Protein AF-A0A428PFT2-F1 (afdb_monomer)

Solvent-accessible surface area (backbone atoms only — not comparable to full-atom values): 6372 Å² total; per-residue (Å²): 109,69,67,60,50,55,49,50,53,49,54,52,51,53,55,50,51,61,63,73,35,47,94,64,44,42,55,57,53,46,49,63,65,73,44,83,85,64,96,68,82,79,51,81,82,48,50,62,57,53,50,53,49,53,53,36,48,76,68,66,64,65,80,54,46,78,63,69,74,36,59,73,58,49,53,48,50,54,52,50,51,54,52,49,52,54,50,52,51,52,49,52,51,54,62,47,47,55,52,55,55,51,58,65,61,74,78,114

Structure 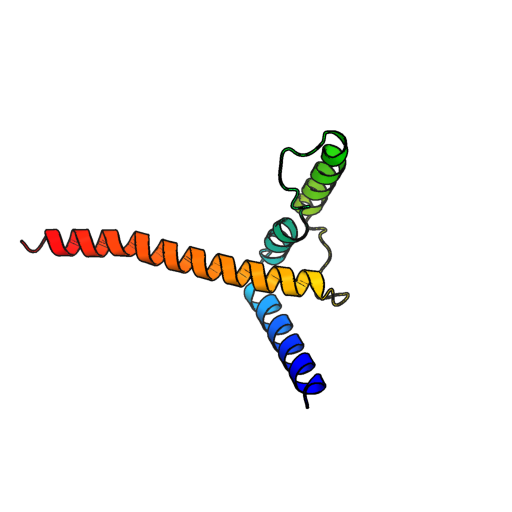(mmCIF, N/CA/C/O backbone):
data_AF-A0A428PFT2-F1
#
_entry.id   AF-A0A428PFT2-F1
#
loop_
_atom_site.group_PDB
_atom_site.id
_atom_site.type_symbol
_atom_site.label_atom_id
_atom_site.label_alt_id
_atom_site.label_comp_id
_atom_site.label_asym_id
_atom_site.label_entity_id
_atom_site.label_seq_id
_atom_site.pdbx_PDB_ins_code
_atom_site.Cartn_x
_atom_site.Cartn_y
_atom_site.Cartn_z
_atom_site.occupancy
_atom_site.B_iso_or_equiv
_atom_site.auth_seq_id
_atom_site.auth_comp_id
_atom_site.auth_asym_id
_atom_site.auth_atom_id
_atom_site.pdbx_PDB_model_num
ATOM 1 N N . MET A 1 1 ? 25.905 11.784 -9.670 1.00 77.00 1 MET A N 1
ATOM 2 C CA . MET A 1 1 ? 25.833 10.918 -8.468 1.00 77.00 1 MET A CA 1
ATOM 3 C C . MET A 1 1 ? 24.450 10.939 -7.821 1.00 77.00 1 MET A C 1
ATOM 5 O O . MET A 1 1 ? 23.829 9.888 -7.769 1.00 77.00 1 MET A O 1
ATOM 9 N N . LEU A 1 2 ? 23.923 12.096 -7.392 1.00 88.19 2 LEU A N 1
ATOM 10 C CA . LEU A 1 2 ? 22.604 12.181 -6.734 1.00 88.19 2 LEU A CA 1
ATOM 11 C C . LEU A 1 2 ? 21.441 11.657 -7.598 1.00 88.19 2 LEU A C 1
ATOM 13 O O . LEU A 1 2 ? 20.623 10.879 -7.119 1.00 88.19 2 LEU A O 1
ATOM 17 N N . THR A 1 3 ? 21.406 12.028 -8.877 1.00 84.69 3 THR A N 1
ATOM 18 C CA . THR A 1 3 ? 20.374 11.594 -9.835 1.00 84.69 3 THR A CA 1
ATOM 19 C C . THR A 1 3 ? 20.352 10.078 -10.028 1.00 84.69 3 THR A C 1
ATOM 21 O O . THR A 1 3 ? 19.301 9.451 -9.982 1.00 84.69 3 THR A O 1
ATOM 24 N N . GLN A 1 4 ? 21.525 9.461 -10.157 1.00 83.50 4 GLN A N 1
ATOM 25 C CA . GLN A 1 4 ? 21.655 8.012 -10.308 1.00 83.50 4 GLN A CA 1
ATOM 26 C C . GLN A 1 4 ? 21.254 7.252 -9.036 1.00 83.50 4 GLN A C 1
ATOM 28 O O . GLN A 1 4 ? 20.640 6.190 -9.116 1.00 83.50 4 GLN A O 1
ATOM 33 N N . TYR A 1 5 ? 21.542 7.815 -7.859 1.00 86.06 5 TYR A N 1
ATOM 34 C CA . TYR A 1 5 ? 21.070 7.272 -6.585 1.00 86.06 5 TYR A CA 1
ATOM 35 C C . TYR A 1 5 ? 19.540 7.333 -6.466 1.00 86.06 5 TYR A C 1
ATOM 37 O O . TYR A 1 5 ? 18.914 6.336 -6.106 1.00 86.06 5 TYR A O 1
ATOM 45 N N . GLN A 1 6 ? 18.936 8.479 -6.795 1.00 84.50 6 GLN A N 1
ATOM 46 C CA . GLN A 1 6 ? 17.481 8.655 -6.772 1.00 84.50 6 GLN A CA 1
ATOM 47 C C . GLN A 1 6 ? 16.788 7.654 -7.697 1.00 84.50 6 GLN A C 1
ATOM 49 O O . GLN A 1 6 ? 15.801 7.033 -7.303 1.00 84.50 6 GLN A O 1
ATOM 54 N N . GLU A 1 7 ? 17.352 7.436 -8.884 1.00 84.25 7 GLU A N 1
ATOM 55 C CA . GLU A 1 7 ? 16.799 6.487 -9.841 1.00 84.25 7 GLU A CA 1
ATOM 56 C C . GLU A 1 7 ? 16.930 5.029 -9.410 1.00 84.25 7 GLU A C 1
ATOM 58 O O . GLU A 1 7 ? 15.957 4.276 -9.459 1.00 84.25 7 GLU A O 1
ATOM 63 N N . SER A 1 8 ? 18.096 4.635 -8.901 1.00 83.94 8 SER A N 1
ATOM 64 C CA . SER A 1 8 ? 18.286 3.294 -8.344 1.00 83.94 8 SER A CA 1
ATOM 65 C C . SER A 1 8 ? 17.308 3.025 -7.195 1.00 83.94 8 SER A C 1
ATOM 67 O O . SER A 1 8 ? 16.574 2.036 -7.209 1.00 83.94 8 SER A O 1
ATOM 69 N N . LYS A 1 9 ? 17.197 3.963 -6.244 1.00 84.69 9 LYS A N 1
ATOM 70 C CA . LYS A 1 9 ? 16.264 3.861 -5.114 1.00 84.69 9 LYS A CA 1
ATOM 71 C C . LYS A 1 9 ? 14.814 3.699 -5.579 1.00 84.69 9 LYS A C 1
ATOM 73 O O . LYS A 1 9 ? 14.064 2.918 -4.996 1.00 84.69 9 LYS A O 1
ATOM 78 N N . ARG A 1 10 ? 14.421 4.417 -6.632 1.00 82.50 10 ARG A N 1
ATOM 79 C CA . ARG A 1 10 ? 13.084 4.335 -7.232 1.00 82.50 10 ARG A CA 1
ATOM 80 C C . ARG A 1 10 ? 12.806 2.955 -7.822 1.00 82.50 10 ARG A C 1
ATOM 82 O O . ARG A 1 10 ? 11.748 2.387 -7.560 1.00 82.50 10 ARG A O 1
ATOM 89 N N . LEU A 1 11 ? 13.750 2.409 -8.587 1.00 85.88 11 LEU A N 1
ATOM 90 C CA . LEU A 1 11 ? 13.617 1.083 -9.192 1.00 85.88 11 LEU A CA 1
ATOM 91 C C . LEU A 1 11 ? 13.510 -0.017 -8.131 1.00 85.88 11 LEU A C 1
ATOM 93 O O . LEU A 1 11 ? 12.635 -0.874 -8.239 1.00 85.88 11 LEU A O 1
ATOM 97 N N . ILE A 1 12 ? 14.341 0.055 -7.087 1.00 86.88 12 ILE A N 1
ATOM 98 C CA . ILE A 1 12 ? 14.322 -0.901 -5.971 1.00 86.88 12 ILE A CA 1
ATOM 99 C C . ILE A 1 12 ? 12.966 -0.872 -5.262 1.00 86.88 12 ILE A C 1
ATOM 101 O O . ILE A 1 12 ? 12.347 -1.917 -5.088 1.00 86.88 12 ILE A O 1
ATOM 105 N N . ARG A 1 13 ? 12.458 0.320 -4.920 1.00 85.94 13 ARG A N 1
ATOM 106 C CA . ARG A 1 13 ? 11.136 0.478 -4.289 1.00 85.94 13 ARG A CA 1
ATOM 107 C C . ARG A 1 13 ? 10.013 -0.089 -5.141 1.00 85.94 13 ARG A C 1
ATOM 109 O O . ARG A 1 13 ? 9.165 -0.814 -4.639 1.00 85.94 13 ARG A O 1
ATOM 116 N N . ARG A 1 14 ? 10.016 0.217 -6.439 1.00 84.75 14 ARG A N 1
ATOM 117 C CA . ARG A 1 14 ? 9.007 -0.295 -7.368 1.00 84.75 14 ARG A CA 1
ATOM 118 C C . ARG A 1 14 ? 9.014 -1.822 -7.413 1.00 84.75 14 ARG A C 1
ATOM 120 O O . ARG A 1 14 ? 7.950 -2.427 -7.353 1.00 84.75 14 ARG A O 1
ATOM 127 N N . ALA A 1 15 ? 10.193 -2.430 -7.531 1.00 86.31 15 ALA A N 1
ATOM 128 C CA . ALA A 1 15 ? 10.328 -3.882 -7.564 1.00 86.31 15 ALA A CA 1
ATOM 129 C C . ALA A 1 15 ? 9.856 -4.523 -6.251 1.00 86.31 15 ALA A C 1
ATOM 131 O O . ALA A 1 15 ? 9.098 -5.487 -6.291 1.00 86.31 15 ALA A O 1
ATOM 132 N N . PHE A 1 16 ? 10.244 -3.940 -5.114 1.00 88.56 16 PHE A N 1
ATOM 133 C CA . PHE A 1 16 ? 9.830 -4.387 -3.787 1.00 88.56 16 PHE A CA 1
ATOM 134 C C . PHE A 1 16 ? 8.307 -4.341 -3.611 1.00 88.56 16 PHE A C 1
ATOM 136 O O . PHE A 1 16 ? 7.693 -5.363 -3.333 1.00 88.56 16 PHE A O 1
ATOM 143 N N . LEU A 1 17 ? 7.673 -3.192 -3.867 1.00 86.00 17 LEU A N 1
ATOM 144 C CA . LEU A 1 17 ? 6.221 -3.044 -3.712 1.00 86.00 17 LEU A CA 1
ATOM 145 C C . LEU A 1 17 ? 5.449 -3.972 -4.653 1.00 86.00 17 LEU A C 1
ATOM 147 O O . LEU A 1 17 ? 4.421 -4.519 -4.272 1.00 86.00 17 LEU A O 1
ATOM 151 N N . LYS A 1 18 ? 5.945 -4.181 -5.876 1.00 84.25 18 LYS A N 1
ATOM 152 C CA . LYS A 1 18 ? 5.323 -5.112 -6.822 1.00 84.25 18 LYS A CA 1
ATOM 153 C C . LYS A 1 18 ? 5.380 -6.567 -6.335 1.00 84.25 18 LYS A C 1
ATOM 155 O O . LYS A 1 18 ? 4.476 -7.329 -6.659 1.00 84.25 18 LYS A O 1
ATOM 160 N N . ALA A 1 19 ? 6.425 -6.938 -5.595 1.00 86.06 19 ALA A N 1
ATOM 161 C CA . ALA A 1 19 ? 6.574 -8.268 -5.012 1.00 86.06 19 ALA A CA 1
ATOM 162 C C . ALA A 1 19 ? 5.743 -8.442 -3.729 1.00 86.06 19 ALA A C 1
ATOM 164 O O . ALA A 1 19 ? 5.113 -9.476 -3.561 1.00 86.06 19 ALA A O 1
ATOM 165 N N . GLU A 1 20 ? 5.688 -7.437 -2.853 1.00 85.06 20 GLU A N 1
ATOM 166 C CA . GLU A 1 20 ? 4.938 -7.533 -1.590 1.00 85.06 20 GLU A CA 1
ATOM 167 C C . GLU A 1 20 ? 3.419 -7.418 -1.779 1.00 85.06 20 GLU A C 1
A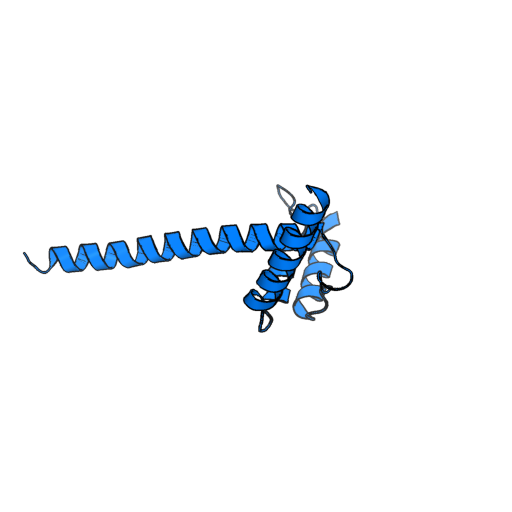TOM 169 O O . GLU A 1 20 ? 2.643 -8.072 -1.089 1.00 85.06 20 GLU A O 1
ATOM 174 N N . PHE A 1 21 ? 2.959 -6.616 -2.744 1.00 82.25 21 PHE A N 1
ATOM 175 C CA . PHE A 1 21 ? 1.530 -6.415 -3.010 1.00 82.25 21 PHE A CA 1
ATOM 176 C C . PHE A 1 21 ? 0.938 -7.411 -4.035 1.00 82.25 21 PHE A C 1
ATOM 178 O O . PHE A 1 21 ? 0.030 -7.055 -4.792 1.00 82.25 21 PHE A O 1
ATOM 185 N N . MET A 1 22 ? 1.427 -8.657 -4.078 1.00 75.56 22 MET A N 1
ATOM 186 C CA . MET A 1 22 ? 0.858 -9.727 -4.922 1.00 75.56 22 MET A CA 1
ATOM 187 C C . MET A 1 22 ? -0.579 -10.114 -4.479 1.00 75.56 22 MET A C 1
ATOM 189 O O . MET A 1 22 ? -1.093 -9.642 -3.465 1.00 75.56 22 MET A O 1
ATOM 193 N N . ASP A 1 23 ? -1.262 -10.948 -5.273 1.00 67.50 23 ASP A N 1
ATOM 194 C CA . ASP A 1 23 ? -2.535 -11.610 -4.916 1.00 67.50 23 ASP A CA 1
ATOM 195 C C . ASP A 1 23 ? -3.715 -10.691 -4.546 1.00 67.50 23 ASP A C 1
ATOM 197 O O . ASP A 1 23 ? -4.508 -10.965 -3.648 1.00 67.50 23 ASP A O 1
ATOM 201 N N . GLY A 1 24 ? -3.862 -9.573 -5.260 1.00 73.81 24 GLY A N 1
ATOM 202 C CA . GLY A 1 24 ? -4.991 -8.651 -5.072 1.00 73.81 24 GLY A CA 1
ATOM 203 C C . GLY A 1 24 ? -4.832 -7.694 -3.887 1.00 73.81 24 GLY A C 1
ATOM 204 O O . GLY A 1 24 ? -5.622 -6.757 -3.754 1.00 73.81 24 GLY A O 1
ATOM 205 N N . LEU A 1 25 ? -3.769 -7.838 -3.087 1.00 85.25 25 LEU A N 1
ATOM 206 C CA . LEU A 1 25 ? -3.451 -6.904 -2.007 1.00 85.25 25 LEU A CA 1
ATOM 207 C C . LEU A 1 25 ? -3.171 -5.492 -2.540 1.00 85.25 25 LEU A C 1
ATOM 209 O O . LEU A 1 25 ? -3.541 -4.513 -1.895 1.00 85.25 25 LEU A O 1
ATOM 213 N N . LEU A 1 26 ? -2.599 -5.380 -3.746 1.00 87.38 26 LEU A N 1
ATOM 214 C CA . LEU A 1 26 ? -2.388 -4.098 -4.421 1.00 87.38 26 LEU A CA 1
ATOM 215 C C . LEU A 1 26 ? -3.685 -3.297 -4.578 1.00 87.38 26 LEU A C 1
ATOM 217 O O . LEU A 1 26 ? -3.696 -2.106 -4.288 1.00 87.38 26 LEU A O 1
ATOM 221 N N . GLN A 1 27 ? -4.781 -3.932 -5.000 1.00 86.50 27 GLN A N 1
ATOM 222 C CA . GLN A 1 27 ? -6.064 -3.245 -5.192 1.00 86.50 27 GLN A CA 1
ATOM 223 C C . GLN A 1 27 ? -6.627 -2.744 -3.857 1.00 86.50 27 GLN A C 1
ATOM 225 O O . GLN A 1 27 ? -7.081 -1.605 -3.771 1.00 86.50 27 GLN A O 1
ATOM 230 N N . ASN A 1 28 ? -6.507 -3.540 -2.792 1.00 87.31 28 ASN A N 1
ATOM 231 C CA . ASN A 1 28 ? -6.913 -3.125 -1.447 1.00 87.31 28 ASN A CA 1
ATOM 232 C C . ASN A 1 28 ? -6.067 -1.950 -0.935 1.00 87.31 28 ASN A C 1
ATOM 234 O O . ASN A 1 28 ? -6.598 -0.983 -0.392 1.00 87.31 28 ASN A O 1
ATOM 238 N N . ALA A 1 29 ? -4.751 -2.000 -1.138 1.00 89.25 29 ALA A N 1
ATOM 239 C CA . ALA A 1 29 ? -3.847 -0.926 -0.743 1.00 89.25 29 ALA A CA 1
ATOM 240 C C . ALA A 1 29 ? -4.124 0.365 -1.529 1.00 89.25 29 ALA A C 1
ATOM 242 O O . ALA A 1 29 ? -4.195 1.446 -0.943 1.00 89.25 29 ALA A O 1
ATOM 243 N N . LEU A 1 30 ? -4.361 0.255 -2.838 1.00 88.94 30 LEU A N 1
ATOM 244 C CA . LEU A 1 30 ? -4.763 1.373 -3.690 1.00 88.94 30 LEU A CA 1
ATOM 245 C C . LEU A 1 30 ? -6.098 1.968 -3.259 1.00 88.94 30 LEU A C 1
ATOM 247 O O . LEU A 1 30 ? -6.238 3.186 -3.259 1.00 88.94 30 LEU A O 1
ATOM 251 N N . ALA A 1 31 ? -7.057 1.140 -2.848 1.00 88.94 31 ALA A N 1
ATOM 252 C CA . ALA A 1 31 ? -8.341 1.619 -2.360 1.00 88.94 31 ALA A CA 1
ATOM 253 C C . ALA A 1 31 ? -8.186 2.519 -1.133 1.00 88.94 31 ALA A C 1
ATOM 255 O O . ALA A 1 31 ? -8.906 3.507 -1.021 1.00 88.94 31 ALA A O 1
ATOM 256 N N . VAL A 1 32 ? -7.233 2.207 -0.250 1.00 87.94 32 VAL A N 1
ATOM 257 C CA . VAL A 1 32 ? -6.911 3.017 0.933 1.00 87.94 32 VAL A CA 1
ATOM 258 C C . VAL A 1 32 ? -6.133 4.277 0.553 1.00 87.94 32 VAL A C 1
ATOM 260 O O . VAL A 1 32 ? -6.438 5.356 1.054 1.00 87.94 32 VAL A O 1
ATOM 263 N N . VAL A 1 33 ? -5.134 4.155 -0.327 1.00 88.62 33 VAL A N 1
ATOM 264 C CA . VAL A 1 33 ? -4.258 5.270 -0.728 1.00 88.62 33 VAL A CA 1
ATOM 265 C C . VAL A 1 33 ? -4.993 6.315 -1.565 1.00 88.62 33 VAL A C 1
ATOM 267 O O . VAL A 1 33 ? -4.810 7.508 -1.347 1.00 88.62 33 VAL A O 1
ATOM 270 N N . LEU A 1 34 ? -5.812 5.879 -2.522 1.00 86.75 34 LEU A N 1
ATOM 271 C CA . LEU A 1 34 ? -6.531 6.759 -3.446 1.00 86.75 34 LEU A CA 1
ATOM 272 C C . LEU A 1 34 ? -7.822 7.323 -2.839 1.00 86.75 34 LEU A C 1
ATOM 274 O O . LEU A 1 34 ? -8.450 8.191 -3.443 1.00 86.75 34 LEU A O 1
ATOM 278 N N . PHE A 1 35 ? -8.236 6.836 -1.665 1.00 85.00 35 PHE A N 1
ATOM 279 C CA . PHE A 1 35 ? -9.380 7.403 -0.967 1.00 85.00 35 PHE A CA 1
ATOM 280 C C . PHE A 1 35 ? -9.062 8.836 -0.542 1.00 85.00 35 PHE A C 1
ATOM 282 O O . PHE A 1 35 ? -8.018 9.096 0.057 1.00 85.00 35 PHE A O 1
ATOM 289 N N . SER A 1 36 ? -9.972 9.772 -0.813 1.00 70.75 36 SER A N 1
ATOM 290 C CA . SER A 1 36 ? -9.809 11.155 -0.373 1.00 70.75 36 SER A CA 1
ATOM 291 C C . SER A 1 36 ? -9.804 11.207 1.156 1.00 70.75 36 SER A C 1
ATOM 293 O O . SER A 1 36 ? -10.855 11.110 1.794 1.00 70.75 36 SER A O 1
ATOM 295 N N . GLN A 1 37 ? -8.622 11.352 1.751 1.00 66.50 37 GLN A N 1
ATOM 296 C CA . GLN A 1 37 ? -8.487 11.591 3.182 1.00 66.50 37 GLN A CA 1
ATOM 297 C C . GLN A 1 37 ? -8.893 13.041 3.450 1.00 66.50 37 GLN A C 1
ATOM 299 O O . GLN A 1 37 ? -8.105 13.964 3.267 1.00 66.50 37 GLN A O 1
ATOM 304 N N . GLN A 1 38 ? -10.161 13.243 3.800 1.00 64.00 38 GLN A N 1
ATOM 305 C CA . GLN A 1 38 ? -10.642 14.509 4.335 1.00 64.00 38 GLN A CA 1
ATOM 306 C C . GLN A 1 38 ? -10.701 14.403 5.855 1.00 64.00 38 GLN A C 1
ATOM 308 O O . GLN A 1 38 ? -11.301 13.472 6.394 1.00 64.00 38 GLN A O 1
ATOM 313 N N . ASP A 1 39 ? -10.096 15.368 6.541 1.00 58.66 39 ASP A N 1
ATOM 314 C CA . ASP A 1 39 ? -10.238 15.503 7.984 1.00 58.66 39 ASP A CA 1
ATOM 315 C C . ASP A 1 39 ? -11.635 16.056 8.303 1.00 58.66 39 ASP A C 1
ATOM 317 O O . ASP A 1 39 ? -11.955 17.205 7.994 1.00 58.66 39 ASP A O 1
ATOM 321 N N . GLY A 1 40 ? -12.482 15.228 8.919 1.00 65.56 40 GLY A N 1
ATOM 322 C CA . GLY A 1 40 ? -13.830 15.604 9.354 1.00 65.56 40 GLY A CA 1
ATOM 323 C C . GLY A 1 40 ? -14.968 14.897 8.603 1.00 65.56 40 GLY A C 1
ATOM 324 O O . GLY A 1 40 ? -14.741 13.995 7.797 1.00 65.56 40 GLY A O 1
ATOM 325 N N . PRO A 1 41 ? -16.233 15.239 8.909 1.00 69.19 41 PRO A N 1
ATOM 326 C CA . PRO A 1 41 ? -17.386 14.593 8.292 1.00 69.19 41 PRO A CA 1
ATOM 327 C C . PRO A 1 41 ? -17.461 14.911 6.795 1.00 69.19 41 PRO A C 1
ATOM 329 O O . PRO A 1 41 ? -17.499 16.078 6.410 1.00 69.19 41 PRO A O 1
ATOM 332 N N . ILE A 1 42 ? -17.556 13.860 5.972 1.00 66.62 42 ILE A N 1
ATOM 333 C CA . ILE A 1 42 ? -17.658 13.948 4.508 1.00 66.62 42 ILE A CA 1
ATOM 334 C C . ILE A 1 42 ? -18.828 14.878 4.139 1.00 66.62 42 ILE A C 1
ATOM 336 O O . ILE A 1 42 ? -19.992 14.545 4.433 1.00 66.62 42 ILE A O 1
ATOM 340 N N . PRO A 1 43 ? -18.566 16.027 3.490 1.00 71.31 43 PRO A N 1
ATOM 341 C CA . PRO A 1 43 ? -19.611 16.914 3.006 1.00 71.31 43 PRO A CA 1
ATOM 342 C C . PRO A 1 43 ? -20.601 16.145 2.128 1.00 71.31 43 PRO A C 1
ATOM 344 O O . PRO A 1 43 ? -20.233 15.245 1.375 1.00 71.31 43 PRO A O 1
ATOM 347 N N . LYS A 1 44 ? -21.893 16.500 2.166 1.00 66.62 44 LYS A N 1
ATOM 348 C CA . LYS A 1 44 ? -22.907 15.826 1.325 1.00 66.62 44 LYS A CA 1
ATOM 349 C C . LYS A 1 44 ? -22.555 15.856 -0.173 1.00 66.62 44 LYS A C 1
ATOM 351 O O . LYS A 1 44 ? -22.957 14.942 -0.888 1.00 66.62 44 LYS A O 1
ATOM 356 N N . ALA A 1 45 ? -21.813 16.873 -0.619 1.00 65.44 45 ALA A N 1
ATOM 357 C CA . ALA A 1 45 ? -21.313 17.008 -1.986 1.00 65.44 45 ALA A CA 1
ATOM 358 C C . ALA A 1 45 ? -20.328 15.889 -2.384 1.00 65.44 45 ALA A C 1
ATOM 360 O O . ALA A 1 45 ? -20.365 15.422 -3.522 1.00 65.44 45 ALA A O 1
ATOM 361 N N . ASP A 1 46 ? -19.550 15.377 -1.429 1.00 72.12 46 ASP A N 1
ATOM 362 C CA . ASP A 1 46 ? -18.466 14.419 -1.675 1.00 72.12 46 ASP A CA 1
ATOM 363 C C . ASP A 1 46 ? -18.933 12.961 -1.557 1.00 72.12 46 ASP A C 1
ATOM 365 O O . ASP A 1 46 ? -18.253 12.034 -1.995 1.00 72.12 46 ASP A O 1
ATOM 369 N N . ARG A 1 47 ? -20.165 12.732 -1.074 1.00 76.56 47 ARG A N 1
ATOM 370 C CA . ARG A 1 47 ? -20.775 11.390 -1.003 1.00 76.56 47 ARG A CA 1
ATOM 371 C C . ARG A 1 47 ? -20.813 10.679 -2.354 1.00 76.56 47 ARG A C 1
ATOM 373 O O . ARG A 1 47 ? -20.612 9.470 -2.400 1.00 76.56 47 ARG A O 1
A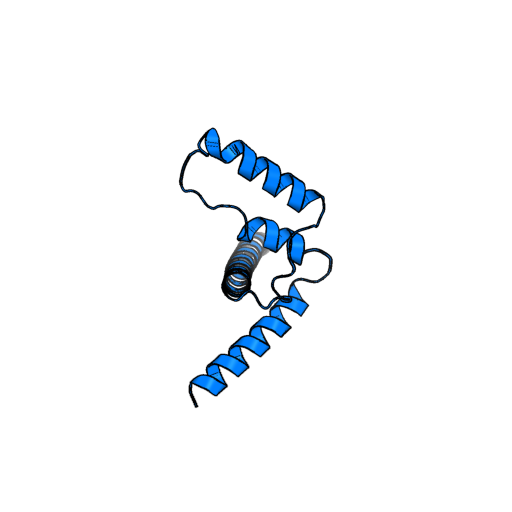TOM 380 N N . LYS A 1 48 ? -21.043 11.413 -3.449 1.00 80.38 48 LYS A N 1
ATOM 381 C CA . LYS A 1 48 ? -21.017 10.836 -4.804 1.00 80.38 48 LYS A CA 1
ATOM 382 C C . LYS A 1 48 ? -19.61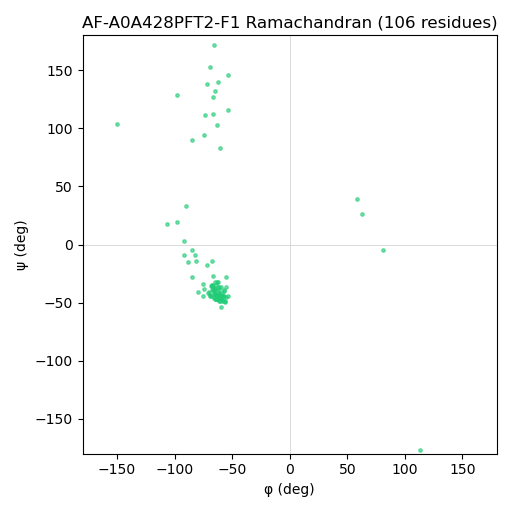6 10.368 -5.197 1.00 80.38 48 LYS A C 1
ATOM 384 O O . LYS A 1 48 ? -19.491 9.331 -5.835 1.00 80.38 48 LYS A O 1
ATOM 389 N N . GLN A 1 49 ? -18.578 11.110 -4.813 1.00 79.38 49 GLN A N 1
ATOM 390 C CA . GLN A 1 49 ? -17.188 10.749 -5.098 1.00 79.38 49 GLN A CA 1
ATOM 391 C C . GLN A 1 49 ? -16.755 9.531 -4.281 1.00 79.38 49 GLN A C 1
ATOM 393 O O . GLN A 1 49 ? -16.143 8.618 -4.825 1.00 79.38 49 GLN A O 1
ATOM 398 N N . VAL A 1 50 ? -17.159 9.471 -3.010 1.00 82.56 50 VAL A N 1
ATOM 399 C CA . VAL A 1 50 ? -16.953 8.301 -2.147 1.00 82.56 50 VAL A CA 1
ATOM 400 C C . VAL A 1 50 ? -17.648 7.067 -2.718 1.00 82.56 50 VAL A C 1
ATOM 402 O O . VAL A 1 50 ? -17.036 6.007 -2.801 1.00 82.56 50 VAL A O 1
ATOM 405 N N . GLN A 1 51 ? -18.899 7.198 -3.163 1.00 83.94 51 GLN A N 1
ATOM 406 C CA . GLN A 1 51 ? -19.627 6.090 -3.776 1.00 83.94 51 GLN A CA 1
ATOM 407 C C . GLN A 1 51 ? -18.947 5.603 -5.066 1.00 83.94 51 GLN A C 1
ATOM 409 O O . GLN A 1 51 ? -18.698 4.409 -5.204 1.00 83.94 51 GLN A O 1
ATOM 414 N N . LEU A 1 52 ? -18.557 6.521 -5.955 1.00 84.50 52 LEU A N 1
ATOM 415 C CA . LEU A 1 52 ? -17.782 6.207 -7.162 1.00 84.50 52 LEU A CA 1
ATOM 416 C C . LEU A 1 52 ? -16.458 5.500 -6.843 1.00 84.50 52 LEU A C 1
ATOM 418 O O . LEU A 1 52 ? -16.054 4.590 -7.563 1.00 84.50 52 LEU A O 1
ATOM 422 N N . HIS A 1 53 ? -15.774 5.909 -5.774 1.00 86.12 53 HIS A N 1
ATOM 423 C CA . HIS A 1 53 ? -14.537 5.269 -5.333 1.00 86.12 53 HIS A CA 1
ATOM 424 C C . HIS A 1 53 ? -14.771 3.834 -4.859 1.00 86.12 53 HIS A C 1
ATOM 426 O O . HIS A 1 53 ? -14.055 2.925 -5.271 1.00 86.12 53 HIS A O 1
ATOM 432 N N . VAL A 1 54 ? -15.800 3.617 -4.036 1.00 85.00 54 VAL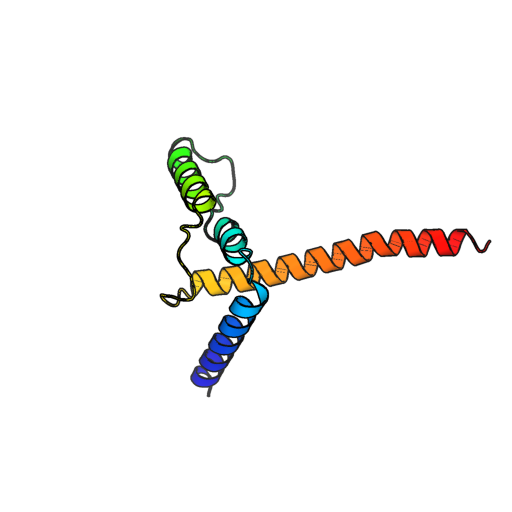 A N 1
ATOM 433 C CA . VAL A 1 54 ? -16.177 2.282 -3.548 1.00 85.00 54 VAL A CA 1
ATOM 434 C C . VAL A 1 54 ? -16.588 1.368 -4.705 1.00 85.00 54 VAL A C 1
ATOM 436 O O . VAL A 1 54 ? -16.182 0.210 -4.735 1.00 85.00 54 VAL A O 1
ATOM 439 N N . GLU A 1 55 ? -17.335 1.884 -5.682 1.00 86.50 55 GLU A N 1
ATOM 440 C CA . GLU A 1 55 ? -17.723 1.137 -6.885 1.00 86.50 55 GLU A CA 1
ATOM 441 C C . GLU A 1 55 ? -16.505 0.744 -7.737 1.00 86.50 55 GLU A C 1
ATOM 443 O O . GLU A 1 55 ? -16.389 -0.404 -8.159 1.00 86.50 55 GLU A O 1
ATOM 448 N N . ARG A 1 56 ? -15.540 1.650 -7.938 1.00 84.44 56 ARG A N 1
ATOM 449 C CA . ARG A 1 56 ? -14.288 1.328 -8.651 1.00 84.44 56 ARG A CA 1
ATOM 450 C C . ARG A 1 56 ? -13.437 0.305 -7.902 1.00 84.44 56 ARG A C 1
ATOM 452 O O . ARG A 1 56 ? -12.840 -0.571 -8.527 1.00 84.44 56 ARG A O 1
ATOM 459 N N . CYS A 1 57 ? -13.398 0.409 -6.575 1.00 85.38 57 CYS A N 1
ATOM 460 C CA . CYS A 1 57 ? -12.705 -0.539 -5.712 1.00 85.38 57 CYS A CA 1
ATOM 461 C C . CYS A 1 57 ? -13.326 -1.938 -5.800 1.00 85.38 57 CYS A C 1
ATOM 463 O O . CYS A 1 57 ? -12.597 -2.915 -5.953 1.00 85.38 57 CYS A O 1
ATOM 465 N N . SER A 1 58 ? -14.655 -2.053 -5.726 1.00 82.62 58 SER A N 1
ATOM 466 C CA . SER A 1 58 ? -15.338 -3.354 -5.753 1.00 82.62 58 SER A CA 1
ATOM 467 C C . SER A 1 58 ? -15.206 -4.064 -7.100 1.00 82.62 58 SER A C 1
ATOM 469 O O . SER A 1 58 ? -15.214 -5.291 -7.158 1.00 82.62 58 SER A O 1
ATOM 471 N N . GLN A 1 59 ? -15.032 -3.298 -8.175 1.00 84.38 59 GLN A N 1
ATOM 472 C CA . GLN A 1 59 ? -14.806 -3.817 -9.521 1.00 84.38 59 GLN A CA 1
ATOM 473 C C . GLN A 1 59 ? -13.328 -4.142 -9.807 1.00 84.38 59 GLN A C 1
ATOM 475 O O . GLN A 1 59 ? -13.027 -4.652 -10.884 1.00 84.38 59 GLN A O 1
ATOM 480 N N . GLY A 1 60 ? -12.401 -3.845 -8.884 1.00 79.62 60 GLY A N 1
ATOM 481 C CA . GLY A 1 60 ? -10.960 -4.047 -9.091 1.00 79.62 60 GLY A CA 1
ATOM 482 C C . GLY A 1 60 ? -10.383 -3.197 -10.228 1.00 79.62 60 GLY A C 1
ATOM 483 O O . GLY A 1 60 ? -9.409 -3.590 -10.866 1.00 79.62 60 GLY A O 1
ATOM 484 N N . GLN A 1 61 ? -11.009 -2.052 -10.518 1.00 81.44 61 GLN A N 1
ATOM 485 C CA . GLN A 1 61 ? -10.669 -1.178 -11.646 1.00 81.44 61 GLN A CA 1
ATOM 486 C C . GLN A 1 61 ? -9.773 -0.001 -11.239 1.00 81.44 61 GLN A C 1
ATOM 488 O O . GLN A 1 61 ? -9.711 1.008 -11.947 1.00 81.44 61 GLN A O 1
ATOM 493 N N . LEU A 1 62 ? -9.092 -0.079 -10.091 1.00 83.75 62 LEU A N 1
ATOM 494 C CA . LEU A 1 62 ? -8.155 0.974 -9.706 1.00 83.75 62 LEU A CA 1
ATOM 495 C C . LEU A 1 62 ? -6.909 0.903 -10.602 1.00 83.75 62 LEU A C 1
ATOM 497 O O . LEU A 1 62 ? -6.428 -0.200 -10.890 1.00 83.75 62 LEU A O 1
ATOM 501 N N . PRO A 1 63 ? -6.395 2.059 -11.058 1.00 82.44 63 PRO A N 1
ATOM 502 C CA . PRO A 1 63 ? -5.282 2.112 -11.997 1.00 82.44 63 PRO A CA 1
ATOM 503 C C . PRO A 1 63 ? -4.022 1.489 -11.394 1.00 82.44 63 PRO A C 1
ATOM 505 O O . PRO A 1 63 ? -3.716 1.717 -10.224 1.00 82.44 63 PRO A O 1
ATOM 508 N N . ASP A 1 64 ? -3.279 0.730 -12.204 1.00 83.81 64 ASP A N 1
ATOM 509 C CA . ASP A 1 64 ? -1.969 0.212 -11.809 1.00 83.81 64 ASP A CA 1
ATOM 510 C C . ASP A 1 64 ? -0.987 1.393 -11.658 1.00 83.81 64 ASP A C 1
ATOM 512 O O . ASP A 1 64 ? -0.615 2.006 -12.662 1.00 83.81 64 ASP A O 1
ATOM 516 N N . PRO A 1 65 ? -0.512 1.718 -10.442 1.00 83.00 65 PRO A N 1
ATOM 517 C CA . PRO A 1 65 ? 0.409 2.833 -10.224 1.00 83.00 65 PRO A CA 1
ATOM 518 C C . PRO A 1 65 ? 1.784 2.575 -10.853 1.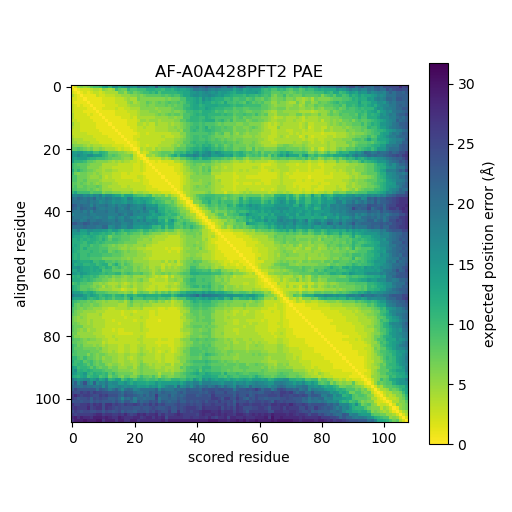00 83.00 65 PRO A C 1
ATOM 520 O O . PRO A 1 65 ? 2.601 3.485 -10.985 1.00 83.00 65 PRO A O 1
ATOM 523 N N . PHE A 1 66 ? 2.076 1.329 -11.234 1.00 83.00 66 PHE A N 1
ATOM 524 C CA . PHE A 1 66 ? 3.301 0.981 -11.929 1.00 83.00 66 PHE A CA 1
ATOM 525 C C . PHE A 1 66 ? 3.210 1.267 -13.436 1.00 83.00 66 PHE A C 1
ATOM 527 O O . PHE A 1 66 ? 4.267 1.286 -14.078 1.00 83.00 66 PHE A O 1
ATOM 534 N N . HIS A 1 67 ? 2.009 1.496 -13.991 1.00 79.06 67 HIS A N 1
ATOM 535 C CA . HIS A 1 67 ? 1.757 1.778 -15.410 1.00 79.06 67 HIS A CA 1
ATOM 536 C C . HIS A 1 67 ? 0.520 2.681 -15.622 1.00 79.06 67 HIS A C 1
ATOM 538 O O . HIS A 1 67 ? -0.602 2.176 -15.630 1.00 79.06 67 HIS A O 1
ATOM 544 N N . PRO A 1 68 ? 0.680 3.985 -15.925 1.00 73.94 68 PRO A N 1
ATOM 545 C CA . PRO A 1 68 ? 1.915 4.769 -16.002 1.00 73.94 68 PRO A CA 1
ATOM 546 C C . PRO A 1 68 ? 2.538 4.971 -14.613 1.00 73.94 68 PRO A C 1
ATOM 548 O O . PRO A 1 68 ? 1.841 4.941 -13.614 1.00 73.94 68 PRO A O 1
ATOM 551 N N . ASN A 1 69 ? 3.861 5.143 -14.561 1.00 78.31 69 ASN A N 1
ATOM 552 C CA . ASN A 1 69 ? 4.676 5.233 -13.341 1.00 78.31 69 ASN A CA 1
ATOM 553 C C . ASN A 1 69 ? 4.274 6.426 -12.445 1.00 78.31 69 ASN A C 1
ATOM 555 O O . ASN A 1 69 ? 4.882 7.496 -12.509 1.00 78.31 69 ASN A O 1
ATOM 559 N N . ASP A 1 70 ? 3.240 6.236 -11.631 1.00 84.94 70 ASP A N 1
ATOM 560 C CA . ASP A 1 70 ? 2.606 7.257 -10.805 1.00 84.94 70 ASP A CA 1
ATOM 561 C C . ASP A 1 70 ? 3.355 7.408 -9.477 1.00 84.94 70 ASP A C 1
ATOM 563 O O . ASP A 1 70 ? 3.112 6.715 -8.485 1.00 84.94 70 ASP A O 1
ATOM 567 N N . HIS A 1 71 ? 4.338 8.307 -9.483 1.00 83.56 71 HIS A N 1
ATOM 568 C CA . HIS A 1 71 ? 5.250 8.512 -8.361 1.00 83.56 71 HIS A CA 1
ATOM 569 C C . HIS A 1 71 ? 4.568 8.857 -7.031 1.00 83.56 71 HIS A C 1
ATOM 571 O O . HIS A 1 71 ? 4.900 8.195 -6.043 1.00 83.56 71 HIS A O 1
ATOM 577 N N . PRO A 1 72 ? 3.632 9.823 -6.968 1.00 87.38 72 PRO A N 1
ATOM 578 C CA . PRO A 1 72 ? 2.885 10.113 -5.744 1.00 87.38 72 PRO A CA 1
ATOM 579 C C . PRO A 1 72 ? 2.201 8.882 -5.137 1.00 87.38 72 PRO A C 1
ATOM 581 O O . PRO A 1 72 ? 2.282 8.652 -3.926 1.00 87.38 72 PRO A O 1
ATOM 584 N N . THR A 1 73 ? 1.565 8.060 -5.973 1.00 87.56 73 THR A N 1
ATOM 585 C CA . THR A 1 73 ? 0.839 6.870 -5.517 1.00 87.56 73 THR A CA 1
ATOM 586 C C . THR A 1 73 ? 1.800 5.783 -5.039 1.00 87.56 73 THR A C 1
ATOM 588 O O . THR A 1 73 ? 1.585 5.206 -3.974 1.00 87.56 73 THR A O 1
ATOM 591 N N . ILE A 1 74 ? 2.915 5.556 -5.746 1.00 88.00 74 ILE A N 1
ATOM 592 C CA . ILE A 1 74 ? 3.968 4.617 -5.319 1.00 88.00 74 ILE A CA 1
ATOM 593 C C . ILE A 1 74 ? 4.574 5.035 -3.970 1.00 88.00 74 ILE A C 1
ATOM 595 O O . ILE A 1 74 ? 4.787 4.190 -3.102 1.00 88.00 74 ILE A O 1
ATOM 599 N N . GLU A 1 75 ? 4.842 6.326 -3.762 1.00 89.00 75 GLU A N 1
ATOM 600 C CA . GLU A 1 75 ? 5.362 6.820 -2.482 1.00 89.00 75 GLU A CA 1
ATOM 601 C C . GLU A 1 75 ? 4.346 6.638 -1.346 1.00 89.00 75 GLU A C 1
ATOM 603 O O . GLU A 1 75 ? 4.707 6.279 -0.224 1.00 89.00 75 GLU A O 1
ATOM 608 N N . SER A 1 76 ? 3.064 6.849 -1.635 1.00 89.62 76 SER A N 1
ATOM 609 C CA . SER A 1 76 ? 1.988 6.664 -0.661 1.00 89.62 76 SER A CA 1
ATOM 610 C C . SER A 1 76 ? 1.804 5.189 -0.287 1.00 89.62 76 SER A C 1
ATOM 612 O O . SER A 1 76 ? 1.584 4.884 0.885 1.00 89.62 76 SER A O 1
ATOM 614 N N . LEU A 1 77 ? 1.987 4.271 -1.243 1.00 90.44 77 LEU A N 1
ATOM 615 C CA . LEU A 1 77 ? 2.035 2.827 -0.994 1.00 90.44 77 LEU A CA 1
ATOM 616 C C . LEU A 1 77 ? 3.241 2.421 -0.131 1.00 90.44 77 LEU A C 1
ATOM 618 O O . LEU A 1 77 ? 3.063 1.654 0.811 1.00 90.44 77 LEU A O 1
ATOM 622 N N . ASP A 1 78 ? 4.435 2.971 -0.387 1.00 89.94 78 ASP A N 1
ATOM 623 C CA . ASP A 1 78 ? 5.642 2.750 0.439 1.00 89.94 78 ASP A CA 1
ATOM 624 C C . ASP A 1 78 ? 5.396 3.168 1.901 1.00 89.94 78 ASP A C 1
ATOM 626 O O . ASP A 1 78 ? 5.694 2.436 2.846 1.00 89.94 78 ASP A O 1
ATOM 630 N N . ARG A 1 79 ? 4.760 4.332 2.101 1.00 90.81 79 ARG A N 1
ATOM 631 C CA . ARG A 1 79 ? 4.385 4.825 3.436 1.00 90.81 79 ARG A CA 1
ATOM 632 C C . ARG A 1 79 ? 3.327 3.950 4.107 1.00 90.81 79 ARG A C 1
ATOM 634 O O . ARG A 1 79 ? 3.430 3.706 5.310 1.00 90.81 79 ARG A O 1
ATOM 641 N N . LEU A 1 80 ? 2.313 3.502 3.362 1.00 91.12 80 LEU A N 1
ATOM 642 C CA . LEU A 1 80 ? 1.280 2.606 3.883 1.00 91.12 80 LEU A CA 1
ATOM 643 C C . LEU A 1 80 ? 1.895 1.278 4.333 1.00 91.12 80 LEU A C 1
ATOM 645 O O . LEU A 1 80 ? 1.627 0.843 5.451 1.00 91.12 80 LEU A O 1
ATOM 649 N N . TYR A 1 81 ? 2.757 0.684 3.505 1.00 90.38 81 TYR A N 1
ATOM 650 C CA . TYR A 1 81 ? 3.475 -0.544 3.837 1.00 90.38 81 TYR A CA 1
ATOM 651 C C . TYR A 1 81 ? 4.286 -0.386 5.127 1.00 90.38 81 TYR A C 1
ATOM 653 O O . TYR A 1 81 ? 4.135 -1.184 6.049 1.00 90.38 81 TYR A O 1
ATOM 661 N N . GLY A 1 82 ? 5.078 0.687 5.243 1.00 90.88 82 GLY A N 1
ATOM 662 C CA . GLY A 1 82 ? 5.858 0.958 6.453 1.00 90.88 82 GLY A CA 1
ATOM 663 C C . GLY A 1 82 ? 4.991 1.054 7.713 1.00 90.88 82 GLY A C 1
ATOM 664 O O . GLY A 1 82 ? 5.311 0.441 8.728 1.00 90.88 82 GLY A O 1
ATOM 665 N N . ARG A 1 83 ? 3.850 1.757 7.638 1.00 92.00 83 ARG A N 1
ATOM 666 C CA . ARG A 1 83 ? 2.898 1.855 8.762 1.00 92.00 83 ARG A CA 1
ATOM 667 C C . ARG A 1 83 ? 2.308 0.498 9.137 1.00 92.00 83 ARG A C 1
ATOM 669 O O . ARG A 1 83 ? 2.258 0.171 10.318 1.00 92.00 83 ARG A O 1
ATOM 676 N N . LEU A 1 84 ? 1.867 -0.279 8.148 1.00 90.12 84 LEU A N 1
ATOM 677 C CA . LEU A 1 84 ? 1.314 -1.613 8.379 1.00 90.12 84 LEU A CA 1
ATOM 678 C C . LEU A 1 84 ? 2.350 -2.538 9.015 1.00 90.12 84 LEU A C 1
ATOM 680 O O . LEU A 1 84 ? 2.027 -3.199 9.994 1.00 90.12 84 LEU A O 1
ATOM 684 N N . SER A 1 85 ? 3.592 -2.525 8.526 1.00 89.50 85 SER A N 1
ATOM 685 C CA . SER A 1 85 ? 4.688 -3.311 9.100 1.00 89.50 85 SER A CA 1
ATOM 686 C C . SER A 1 85 ? 4.883 -2.993 10.582 1.00 89.50 85 SER A C 1
ATOM 688 O O . SER A 1 85 ? 4.907 -3.907 11.399 1.00 89.50 85 SER A O 1
ATOM 690 N N . THR A 1 86 ? 4.943 -1.708 10.948 1.00 92.25 86 THR A N 1
ATOM 691 C CA . THR A 1 86 ? 5.079 -1.295 12.352 1.00 92.25 86 THR A CA 1
ATOM 692 C C . THR A 1 86 ? 3.885 -1.730 13.202 1.00 92.25 86 THR A C 1
ATOM 694 O O . THR A 1 86 ? 4.072 -2.214 14.314 1.00 92.25 86 THR A O 1
ATOM 697 N N . TYR A 1 87 ? 2.653 -1.586 12.702 1.00 90.81 87 TYR A N 1
ATOM 698 C CA . TYR A 1 87 ? 1.465 -1.999 13.454 1.00 90.81 87 TYR A CA 1
ATOM 699 C C . TYR A 1 87 ? 1.363 -3.512 13.629 1.00 90.81 87 TYR A C 1
ATOM 701 O O . TYR A 1 87 ? 0.973 -3.972 14.700 1.00 90.81 87 TYR A O 1
ATOM 709 N N . ILE A 1 88 ? 1.715 -4.286 12.603 1.00 89.31 88 ILE A N 1
ATOM 710 C CA . ILE A 1 88 ? 1.746 -5.749 12.674 1.00 89.31 88 ILE A CA 1
ATOM 711 C C . ILE A 1 88 ? 2.792 -6.192 13.699 1.00 89.31 88 ILE A C 1
ATOM 713 O O . ILE A 1 88 ? 2.498 -7.033 14.545 1.00 89.31 88 ILE A O 1
ATOM 717 N N . GLU A 1 89 ? 3.984 -5.599 13.666 1.00 91.31 89 GLU A N 1
ATOM 718 C CA . GLU A 1 89 ? 5.068 -5.909 14.598 1.00 91.31 89 GLU A CA 1
ATOM 719 C C . GLU A 1 89 ? 4.695 -5.572 16.053 1.00 91.31 89 GLU A C 1
ATOM 721 O O . GLU A 1 89 ? 4.877 -6.397 16.952 1.00 91.31 89 GLU A O 1
ATOM 726 N N . ASP A 1 90 ? 4.084 -4.407 16.287 1.00 91.25 90 ASP A N 1
ATOM 727 C CA . ASP A 1 90 ? 3.567 -4.006 17.601 1.00 91.25 90 ASP A CA 1
ATOM 728 C C . ASP A 1 90 ? 2.451 -4.944 18.089 1.00 91.25 90 ASP A C 1
ATOM 730 O O . ASP A 1 90 ? 2.459 -5.388 19.240 1.00 91.25 90 ASP A O 1
ATOM 734 N N . TYR A 1 91 ? 1.516 -5.309 17.206 1.00 89.88 91 TYR A N 1
ATOM 735 C CA . TYR A 1 91 ? 0.444 -6.248 17.528 1.00 89.88 91 TYR A CA 1
ATOM 736 C C . TYR A 1 91 ? 0.990 -7.626 17.915 1.00 89.88 91 TYR A C 1
ATOM 738 O O . TYR A 1 91 ? 0.600 -8.166 18.951 1.00 89.88 91 TYR A O 1
ATOM 746 N N . ILE A 1 92 ? 1.914 -8.183 17.124 1.00 89.81 92 ILE A N 1
ATOM 747 C CA . ILE A 1 92 ? 2.562 -9.469 17.420 1.00 89.81 92 ILE A CA 1
ATOM 748 C C . ILE A 1 92 ? 3.294 -9.384 18.758 1.00 89.81 92 ILE A C 1
ATOM 750 O O . ILE A 1 92 ? 3.144 -10.279 19.591 1.00 89.81 92 ILE A O 1
ATOM 754 N N . THR A 1 93 ? 4.039 -8.305 19.000 1.00 90.19 93 THR A N 1
ATOM 755 C CA . THR A 1 93 ? 4.780 -8.102 20.253 1.00 90.19 93 THR A CA 1
ATOM 756 C C . THR A 1 93 ? 3.842 -8.094 21.459 1.00 90.19 93 THR A C 1
ATOM 758 O O . THR A 1 93 ? 4.101 -8.786 22.438 1.00 90.19 93 THR A O 1
ATOM 761 N N . LYS A 1 94 ? 2.707 -7.391 21.379 1.00 87.50 94 LYS A N 1
ATOM 762 C CA . LYS A 1 94 ? 1.704 -7.342 22.456 1.00 87.50 94 LYS A CA 1
ATOM 763 C C . LYS A 1 94 ? 0.980 -8.674 22.656 1.00 87.50 94 LYS A C 1
ATOM 765 O O . LYS A 1 94 ? 0.820 -9.142 23.782 1.00 87.50 94 LYS A O 1
ATOM 770 N N . ALA A 1 95 ? 0.565 -9.316 21.567 1.00 83.44 95 ALA A N 1
ATOM 771 C CA . ALA A 1 95 ? -0.129 -10.599 21.624 1.00 83.44 95 ALA A CA 1
ATOM 772 C C . ALA A 1 95 ? 0.769 -11.710 22.197 1.00 83.44 95 ALA A C 1
ATOM 774 O O . ALA A 1 95 ? 0.304 -12.588 22.923 1.00 83.44 95 ALA A O 1
ATOM 775 N N . THR A 1 96 ? 2.070 -11.659 21.902 1.00 78.50 96 THR A N 1
ATOM 776 C CA . THR A 1 96 ? 3.048 -12.624 22.416 1.00 78.50 96 THR A CA 1
ATOM 777 C C . THR A 1 96 ? 3.571 -12.258 23.803 1.00 78.50 96 THR A C 1
ATOM 779 O O . THR A 1 96 ? 3.867 -13.170 24.577 1.00 78.50 96 THR A O 1
ATOM 782 N N . SER A 1 97 ? 3.602 -10.976 24.187 1.00 73.94 97 SER A N 1
ATOM 783 C CA . SER A 1 97 ? 3.982 -10.574 25.548 1.00 73.94 97 SER A CA 1
ATOM 784 C C . SER A 1 97 ? 3.033 -11.139 26.603 1.00 73.94 97 SER A C 1
ATOM 786 O O . SER A 1 97 ? 3.489 -11.587 27.653 1.00 73.94 97 SER A O 1
ATOM 788 N N . ASP A 1 98 ? 1.733 -11.215 26.302 1.00 64.44 98 ASP A N 1
ATOM 789 C CA . ASP A 1 98 ? 0.746 -11.835 27.194 1.00 64.44 98 ASP A CA 1
ATOM 790 C C . ASP A 1 98 ? 0.964 -13.345 27.345 1.00 64.44 98 ASP A C 1
ATOM 792 O O . ASP A 1 98 ? 0.799 -13.903 28.434 1.00 64.44 98 ASP A O 1
ATOM 796 N N . LEU A 1 99 ? 1.368 -14.018 26.265 1.00 59.38 99 LEU A N 1
ATOM 797 C CA . LEU A 1 99 ? 1.681 -15.445 26.283 1.00 59.38 99 LEU A CA 1
ATOM 798 C C . LEU A 1 99 ? 2.920 -15.723 27.152 1.00 59.38 99 LEU A C 1
ATOM 800 O O . LEU A 1 99 ? 2.902 -16.616 28.000 1.00 59.38 99 LEU A O 1
ATOM 804 N N . VAL A 1 100 ? 3.971 -14.912 26.997 1.00 59.03 10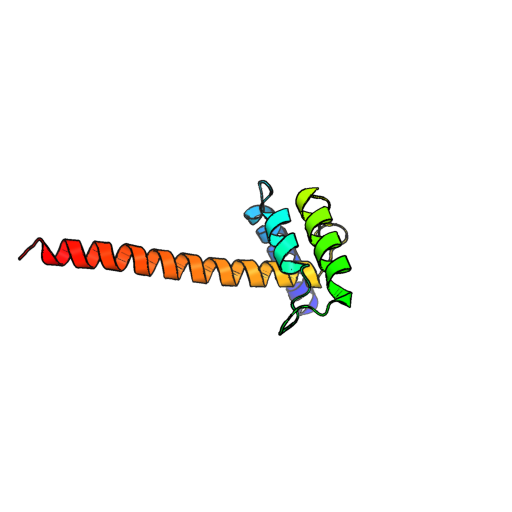0 VAL A N 1
ATOM 805 C CA . VAL A 1 100 ? 5.209 -14.993 27.791 1.00 59.03 100 VAL A CA 1
ATOM 806 C C . VAL A 1 100 ? 4.950 -14.656 29.266 1.00 59.03 100 VAL A C 1
ATOM 808 O O . VAL A 1 100 ? 5.478 -15.326 30.159 1.00 59.03 100 VAL A O 1
ATOM 811 N N . PHE A 1 101 ? 4.080 -13.683 29.553 1.00 59.09 101 PHE A N 1
ATOM 812 C CA . PHE A 1 101 ? 3.686 -13.320 30.919 1.00 59.09 101 PHE A CA 1
ATOM 813 C C . PHE A 1 101 ? 2.865 -14.417 31.620 1.00 59.09 101 PHE A C 1
ATOM 815 O O . PHE A 1 101 ? 2.997 -14.637 32.824 1.00 59.09 101 PHE A O 1
ATOM 822 N N . ARG A 1 102 ? 2.025 -15.153 30.882 1.00 57.59 102 ARG A N 1
ATOM 823 C CA . ARG A 1 102 ? 1.253 -16.280 31.438 1.00 57.59 102 ARG A CA 1
ATOM 824 C C . ARG A 1 102 ? 2.114 -17.513 31.693 1.00 57.59 102 ARG A C 1
ATOM 826 O O . ARG A 1 102 ? 1.929 -18.169 32.714 1.00 57.59 102 ARG A O 1
ATOM 833 N N . LEU A 1 1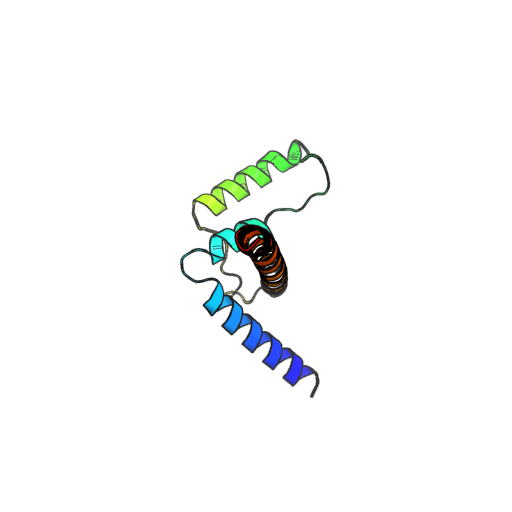03 ? 3.072 -17.805 30.815 1.00 58.50 103 LEU A N 1
ATOM 834 C CA . LEU A 1 103 ? 3.992 -18.932 30.996 1.00 58.50 103 LEU A CA 1
ATOM 835 C C . LEU A 1 103 ? 4.949 -18.719 32.180 1.00 58.50 103 LEU A C 1
ATOM 837 O O . LEU A 1 103 ? 5.215 -19.660 32.919 1.00 58.50 103 LEU A O 1
ATOM 841 N N . SER A 1 104 ? 5.380 -17.481 32.430 1.00 59.88 104 SER A N 1
ATOM 842 C CA . SER A 1 104 ? 6.212 -17.133 33.595 1.00 59.88 104 SER A CA 1
ATOM 843 C C . SER A 1 104 ? 5.460 -17.152 34.938 1.00 59.88 104 SER A C 1
ATOM 845 O O . SER A 1 104 ? 6.095 -17.268 35.982 1.00 59.88 104 SER A O 1
ATOM 847 N N . ARG A 1 105 ? 4.117 -17.107 34.939 1.00 55.22 105 ARG A N 1
ATOM 848 C CA . ARG A 1 105 ? 3.279 -17.275 36.147 1.00 55.22 105 ARG A CA 1
ATOM 849 C C . ARG A 1 105 ? 2.893 -18.718 36.473 1.00 55.22 105 ARG A C 1
ATOM 851 O O . ARG A 1 105 ? 2.432 -18.957 37.579 1.00 55.22 105 ARG A O 1
ATOM 858 N N . LEU A 1 106 ? 3.045 -19.655 35.537 1.00 56.84 106 LEU A N 1
ATOM 859 C CA . LEU A 1 106 ? 2.750 -21.080 35.752 1.00 56.84 106 LEU A CA 1
ATOM 860 C C . LEU A 1 106 ? 3.981 -21.881 36.220 1.00 56.84 106 LEU A C 1
ATOM 862 O O . LEU A 1 106 ? 3.894 -23.095 36.380 1.00 56.84 106 LEU A O 1
ATOM 866 N N . GLN A 1 107 ? 5.122 -21.213 36.426 1.00 52.88 107 GLN A N 1
ATOM 867 C CA . GLN A 1 107 ? 6.350 -21.795 36.988 1.00 52.88 107 GLN A CA 1
ATOM 868 C C . GLN A 1 107 ? 6.629 -21.356 38.444 1.00 52.88 107 GLN A C 1
ATO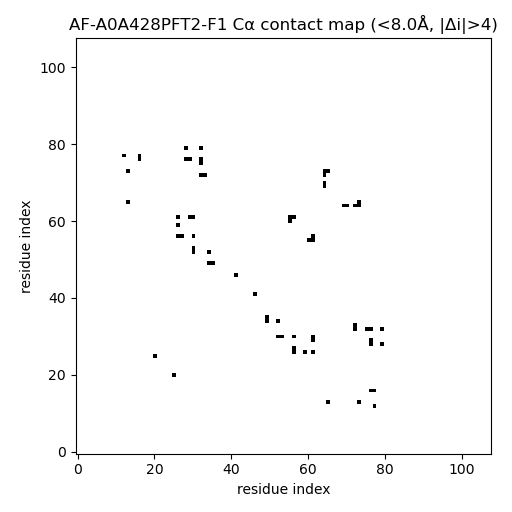M 870 O O . GLN A 1 107 ? 7.753 -21.513 38.919 1.00 52.88 107 GLN A O 1
ATOM 875 N N . LEU A 1 108 ? 5.619 -20.827 39.145 1.00 45.09 108 LEU A N 1
ATOM 876 C CA . LEU A 1 108 ? 5.601 -20.559 40.593 1.00 45.09 108 LEU A CA 1
ATOM 877 C C . LEU A 1 108 ? 4.448 -21.336 41.232 1.00 45.09 108 LEU A C 1
ATOM 879 O O . LEU A 1 108 ? 4.635 -21.799 42.376 1.00 45.09 108 LEU A O 1
#

Organism: NCBI:txid1325734

pLDDT: mean 80.45, std 10.63, range [45.09, 92.25]

Sequence (108 aa):
MLTQYQESKRLIRRAFLKAEFMDGLLQNALAVVLFSQQDGPIPKADRKQVQLHVERCSQGQLPDPFHPNDHPTIESLDRLYGRLSTYIEDYITKATSDLVFRLSRLQL

Secondary structure (DSSP, 8-state):
-HHHHHHHHHHHHHHHHHHHTTTTHHHHHHHHHSS---SSS--TTTHHHHHHHHHHHHTT----TBTTB-HHHHHHHHHHHHHHHHHHHHHHHHHHHHHHHHHHHTT-

Radius of gyration: 19.53 Å; Cα contacts (8 Å, |Δi|>4): 35; chains: 1; bounding box: 49×39×57 Å

Mean predicted aligned error: 9.45 Å

Foldseek 3Di:
DVVVVVVVVLVVLVVVLVVVCPDCNVLVLLLVLVPPDDDDDDPPVCVVVVVVSVVCSVVSNRDDCVVVVPPSSSVSSVVVVVVVVVVVVVVVCVVVVVVVVVVVVVVD